Protein AF-A0AB35PMD7-F1 (afdb_monomer_lite)

Structure (mmCIF, N/CA/C/O backbone):
data_AF-A0AB35PMD7-F1
#
_entry.id   AF-A0AB35PMD7-F1
#
loop_
_atom_site.group_PDB
_atom_site.id
_atom_site.type_symbol
_atom_site.label_atom_id
_atom_site.label_alt_id
_atom_site.label_comp_id
_atom_site.label_asym_id
_atom_site.label_entity_id
_atom_site.label_seq_id
_atom_site.pdbx_PDB_ins_code
_atom_site.Cartn_x
_atom_site.Cartn_y
_atom_site.Cartn_z
_atom_site.occupancy
_atom_site.B_iso_or_equiv
_atom_site.auth_seq_id
_atom_site.auth_comp_id
_atom_site.auth_asym_id
_atom_site.auth_atom_id
_atom_site.pdbx_PDB_model_num
ATOM 1 N N . VAL A 1 1 ? -11.729 13.044 15.602 1.00 84.31 1 VAL A N 1
ATOM 2 C CA . VAL A 1 1 ? -11.843 11.603 15.268 1.00 84.31 1 VAL A CA 1
ATOM 3 C C . VAL A 1 1 ? -10.453 10.972 15.326 1.00 84.31 1 VAL A C 1
ATOM 5 O O . VAL A 1 1 ? -9.510 11.698 15.027 1.00 84.31 1 VAL A O 1
ATOM 8 N N . PRO A 1 2 ? -10.282 9.709 15.756 1.00 93.19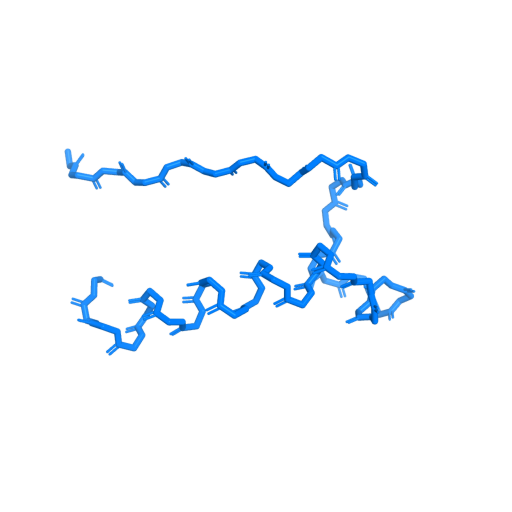 2 PRO A N 1
ATOM 9 C CA . PRO A 1 2 ? -8.985 9.022 15.717 1.00 93.19 2 PRO A CA 1
ATOM 10 C C . PRO A 1 2 ? -8.496 8.853 14.271 1.00 93.19 2 PRO A C 1
ATOM 12 O O . PRO A 1 2 ? -9.2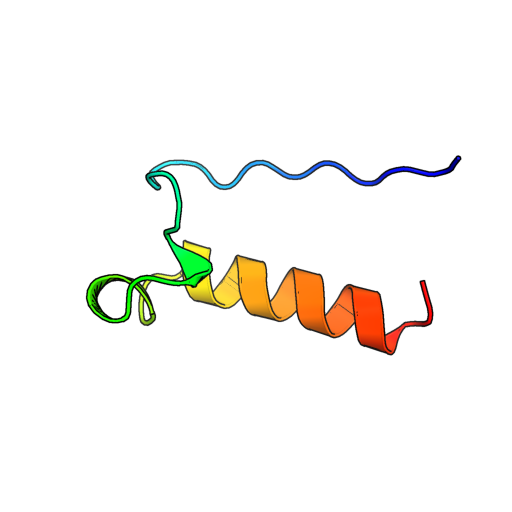91 8.498 13.405 1.00 93.19 2 PRO A O 1
ATOM 15 N N . VAL A 1 3 ? -7.215 9.124 13.999 1.00 95.38 3 VAL A N 1
ATOM 16 C CA . VAL A 1 3 ? -6.633 9.069 12.644 1.00 95.38 3 VAL A CA 1
ATOM 17 C C . VAL A 1 3 ? -5.283 8.360 12.674 1.00 95.38 3 VAL A C 1
ATOM 19 O O . VAL A 1 3 ? -4.443 8.646 13.526 1.00 95.38 3 VAL A O 1
ATOM 22 N N . THR A 1 4 ? -5.057 7.483 11.697 1.00 95.56 4 THR A N 1
ATOM 23 C CA . THR A 1 4 ? -3.752 6.884 11.405 1.00 95.56 4 THR A CA 1
ATOM 24 C C . THR A 1 4 ? -3.233 7.435 10.080 1.00 95.56 4 THR A C 1
ATOM 26 O O . THR A 1 4 ? -3.915 7.347 9.063 1.00 95.56 4 THR A O 1
ATOM 29 N N . ALA A 1 5 ? -2.025 8.002 10.089 1.00 97.56 5 ALA A N 1
ATOM 30 C CA . ALA A 1 5 ? -1.364 8.540 8.904 1.00 97.56 5 ALA A CA 1
ATOM 31 C C . ALA A 1 5 ? -0.070 7.766 8.624 1.00 97.56 5 ALA A C 1
ATOM 33 O O . ALA A 1 5 ? 0.764 7.601 9.513 1.00 97.56 5 ALA A O 1
ATOM 34 N N . VAL A 1 6 ? 0.100 7.303 7.385 1.00 97.81 6 VAL A N 1
ATOM 35 C CA . VAL A 1 6 ? 1.273 6.541 6.932 1.00 97.81 6 VAL A CA 1
ATOM 36 C C . VAL A 1 6 ? 1.741 7.109 5.597 1.00 97.81 6 VAL A C 1
ATOM 38 O O . VAL A 1 6 ? 0.923 7.419 4.732 1.00 97.81 6 VAL A O 1
ATOM 41 N N . ARG A 1 7 ? 3.059 7.236 5.416 1.00 98.00 7 ARG A N 1
ATOM 42 C CA . ARG A 1 7 ? 3.672 7.680 4.160 1.00 98.00 7 ARG A CA 1
ATOM 43 C C . ARG A 1 7 ? 4.556 6.582 3.582 1.00 98.00 7 ARG A C 1
ATOM 45 O O . ARG A 1 7 ? 5.587 6.253 4.162 1.00 98.00 7 ARG A O 1
ATOM 52 N N . PHE A 1 8 ? 4.182 6.080 2.410 1.00 98.19 8 PHE A N 1
ATOM 53 C CA . PHE A 1 8 ? 5.037 5.221 1.595 1.00 98.19 8 PHE A CA 1
ATOM 54 C C . PHE A 1 8 ? 6.010 6.104 0.808 1.00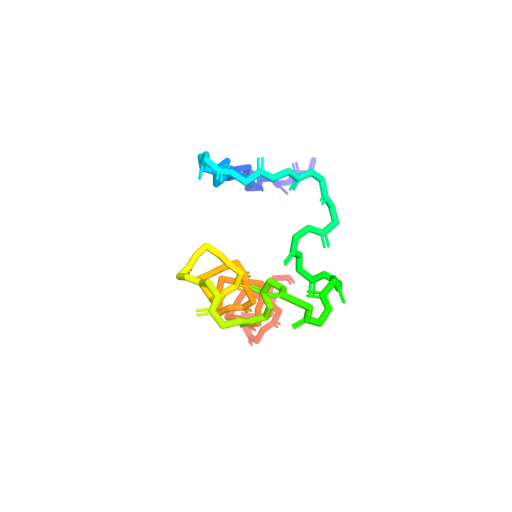 98.19 8 PHE A C 1
ATOM 56 O O . PHE A 1 8 ? 5.597 7.050 0.139 1.00 98.19 8 PHE A O 1
ATOM 63 N N . GLN A 1 9 ? 7.308 5.844 0.948 1.00 97.88 9 GLN A N 1
ATOM 64 C CA . GLN A 1 9 ? 8.357 6.600 0.260 1.00 97.88 9 GLN A CA 1
ATOM 65 C C . GLN A 1 9 ? 8.646 5.995 -1.115 1.00 97.88 9 GLN A C 1
ATOM 67 O O . GLN A 1 9 ? 8.368 4.821 -1.350 1.00 97.88 9 GLN A O 1
ATOM 72 N N . GLY A 1 10 ? 9.228 6.791 -2.016 1.00 97.06 10 GLY A N 1
ATOM 73 C CA . GLY A 1 10 ? 9.664 6.308 -3.332 1.00 97.06 10 GLY A CA 1
ATOM 74 C C . GLY A 1 10 ? 8.527 5.928 -4.287 1.00 97.06 10 GLY A C 1
ATOM 75 O O . GLY A 1 10 ? 8.775 5.248 -5.276 1.00 97.06 10 GLY A O 1
ATOM 76 N N . ILE A 1 11 ? 7.297 6.363 -4.003 1.00 98.38 11 ILE A N 1
ATOM 77 C CA . ILE A 1 11 ? 6.134 6.181 -4.872 1.00 98.38 11 ILE A CA 1
ATOM 78 C C . ILE A 1 11 ? 5.578 7.521 -5.341 1.00 98.38 11 ILE 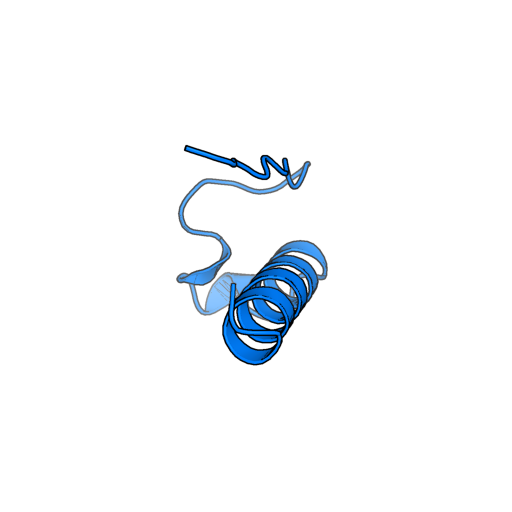A C 1
ATOM 80 O O . ILE A 1 11 ? 5.813 8.566 -4.733 1.00 98.38 11 ILE A O 1
ATOM 84 N N . ILE A 1 12 ? 4.841 7.476 -6.445 1.00 98.25 12 ILE A N 1
ATOM 85 C CA . ILE A 1 12 ? 4.047 8.601 -6.936 1.00 98.25 12 ILE A CA 1
ATOM 86 C C . ILE A 1 12 ? 2.615 8.499 -6.409 1.00 98.25 12 ILE A C 1
ATOM 88 O O . ILE A 1 12 ? 2.236 7.512 -5.783 1.00 98.25 12 ILE A O 1
ATOM 92 N N . HIS A 1 13 ? 1.803 9.519 -6.671 1.00 97.19 13 HIS A N 1
ATOM 93 C CA . HIS A 1 13 ? 0.362 9.423 -6.450 1.00 97.19 13 HIS A CA 1
ATOM 94 C C . HIS A 1 13 ? -0.248 8.211 -7.185 1.00 97.19 13 HIS A C 1
ATOM 96 O O . HIS A 1 13 ? 0.401 7.613 -8.040 1.00 97.19 13 HIS A O 1
ATOM 102 N N . ASP A 1 14 ? -1.473 7.817 -6.835 1.00 97.75 14 ASP A N 1
ATOM 103 C CA . ASP A 1 14 ? -2.210 6.713 -7.473 1.00 97.75 14 ASP A CA 1
ATOM 104 C C . ASP A 1 14 ? -1.470 5.365 -7.591 1.00 97.75 14 ASP A C 1
ATOM 106 O O . ASP A 1 14 ? -1.924 4.456 -8.288 1.00 97.75 14 ASP A O 1
ATOM 110 N N . PHE A 1 15 ? -0.364 5.167 -6.867 1.00 98.50 15 PHE A N 1
ATOM 111 C CA . PHE A 1 15 ? 0.452 3.952 -6.962 1.00 98.50 15 PHE A CA 1
ATOM 112 C C . PHE A 1 15 ? -0.284 2.668 -6.548 1.00 98.50 15 PHE A C 1
ATOM 114 O O . PHE A 1 15 ? 0.164 1.575 -6.881 1.00 98.50 15 PHE A O 1
ATOM 121 N N . VAL A 1 16 ? -1.417 2.795 -5.853 1.00 98.25 16 VAL A N 1
ATOM 122 C CA . VAL A 1 16 ? -2.308 1.681 -5.491 1.00 98.25 16 VAL A CA 1
ATOM 123 C C . VAL A 1 16 ? -3.365 1.369 -6.559 1.00 98.25 16 VAL A C 1
ATOM 125 O O . VAL A 1 16 ? -3.983 0.312 -6.499 1.00 98.25 16 VAL A O 1
ATOM 128 N N . MET A 1 17 ? -3.580 2.265 -7.527 1.00 98.62 17 MET A N 1
ATOM 129 C CA . MET A 1 17 ? -4.569 2.120 -8.605 1.00 98.62 17 MET A CA 1
ATOM 130 C C . MET A 1 17 ? -3.916 1.683 -9.921 1.00 98.62 17 MET A C 1
ATOM 132 O O . MET A 1 17 ? -4.464 0.857 -10.650 1.00 98.62 17 MET A O 1
ATOM 136 N N . LEU A 1 18 ? -2.726 2.205 -10.227 1.00 98.44 18 LEU A N 1
ATOM 137 C CA . LEU A 1 18 ? -2.049 1.933 -11.492 1.00 98.44 18 LEU A CA 1
ATOM 138 C C . LEU A 1 18 ? -1.570 0.476 -11.583 1.00 98.44 18 LEU A C 1
ATOM 140 O O . LEU A 1 18 ? -0.638 0.066 -10.892 1.00 98.44 18 LEU A O 1
ATOM 144 N N . ASN A 1 19 ? -2.125 -0.283 -12.533 1.00 98.44 19 ASN A N 1
ATOM 145 C CA . ASN A 1 19 ? -1.757 -1.686 -12.778 1.00 98.44 19 ASN A CA 1
ATOM 146 C C . ASN A 1 19 ? -0.250 -1.896 -13.015 1.00 98.44 19 ASN A C 1
ATOM 148 O O . ASN A 1 19 ? 0.303 -2.914 -12.600 1.00 98.44 19 ASN A O 1
ATOM 152 N N . ALA A 1 20 ? 0.432 -0.926 -13.633 1.00 98.56 20 ALA A N 1
ATOM 153 C CA . ALA A 1 20 ? 1.880 -0.971 -13.852 1.00 98.56 20 ALA A CA 1
ATOM 154 C C . ALA A 1 20 ? 2.693 -1.013 -12.541 1.00 98.56 20 ALA A C 1
ATOM 156 O O . ALA A 1 20 ? 3.819 -1.504 -12.535 1.00 98.56 20 ALA A O 1
ATOM 157 N N . LEU A 1 21 ? 2.123 -0.532 -11.430 1.00 9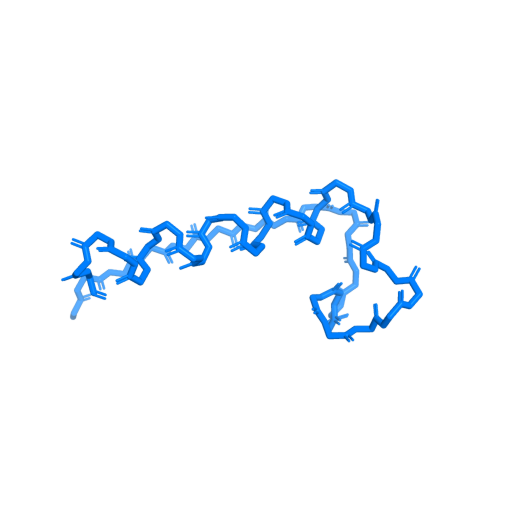8.50 21 LEU A N 1
ATOM 158 C CA . LEU A 1 21 ? 2.770 -0.454 -10.117 1.00 98.50 21 LEU A CA 1
ATOM 159 C C . LEU A 1 21 ? 2.248 -1.499 -9.119 1.00 98.50 21 LEU A C 1
ATOM 161 O O . LEU A 1 21 ? 2.779 -1.602 -8.012 1.00 98.50 21 LEU A O 1
ATOM 165 N N . ALA A 1 22 ? 1.274 -2.327 -9.511 1.00 98.19 22 ALA A N 1
ATOM 166 C CA . ALA A 1 22 ? 0.590 -3.273 -8.622 1.00 98.19 22 ALA A CA 1
ATOM 167 C C . ALA A 1 22 ? 1.516 -4.319 -7.971 1.00 98.19 22 ALA A C 1
ATOM 169 O O . ALA A 1 22 ? 1.181 -4.891 -6.933 1.00 98.19 22 ALA A O 1
ATOM 170 N N . LYS A 1 23 ? 2.680 -4.582 -8.579 1.00 98.25 23 LYS A N 1
ATOM 171 C CA . LYS A 1 23 ? 3.691 -5.527 -8.074 1.00 98.25 23 LYS A CA 1
ATOM 172 C C . LYS A 1 23 ? 4.818 -4.860 -7.276 1.00 98.25 23 LYS A C 1
ATOM 174 O O . LYS A 1 23 ? 5.759 -5.544 -6.899 1.00 98.25 23 LYS A O 1
ATOM 179 N N . THR A 1 24 ? 4.759 -3.550 -7.038 1.00 98.56 24 THR A N 1
ATOM 180 C CA . THR A 1 24 ? 5.738 -2.877 -6.173 1.00 98.56 24 THR A CA 1
ATOM 181 C C . THR A 1 24 ? 5.463 -3.193 -4.703 1.00 98.56 24 THR A C 1
ATOM 183 O O . THR A 1 24 ? 4.306 -3.276 -4.287 1.00 98.56 24 THR A O 1
ATOM 186 N N . GLU A 1 25 ? 6.518 -3.307 -3.895 1.00 98.50 25 GLU A N 1
ATOM 187 C CA . GLU A 1 25 ? 6.398 -3.572 -2.452 1.00 98.50 25 GLU A CA 1
ATOM 188 C C . GLU A 1 25 ? 5.574 -2.501 -1.728 1.00 98.50 25 GLU A C 1
ATOM 190 O O . GLU A 1 25 ? 4.790 -2.801 -0.832 1.00 98.50 25 GLU A O 1
ATOM 195 N N . ALA A 1 26 ? 5.688 -1.243 -2.162 1.00 98.44 26 ALA A N 1
ATOM 196 C CA . ALA A 1 26 ? 4.897 -0.154 -1.611 1.00 98.44 26 ALA A CA 1
ATOM 197 C C . ALA A 1 26 ? 3.397 -0.338 -1.891 1.00 98.44 26 ALA A C 1
ATOM 199 O O . ALA A 1 26 ? 2.596 -0.210 -0.967 1.00 98.44 26 ALA A O 1
ATOM 200 N N . ALA A 1 27 ? 3.004 -0.668 -3.129 1.00 98.50 27 ALA A N 1
ATOM 201 C CA . ALA A 1 27 ? 1.598 -0.897 -3.472 1.00 98.50 27 ALA A CA 1
ATOM 202 C C . ALA A 1 27 ? 1.022 -2.105 -2.718 1.00 98.50 27 ALA A C 1
ATOM 204 O O . ALA A 1 27 ? -0.073 -2.021 -2.159 1.00 98.50 27 ALA A O 1
ATOM 205 N N . ARG A 1 28 ? 1.780 -3.206 -2.639 1.00 98.56 28 ARG A N 1
ATOM 206 C CA . ARG A 1 28 ? 1.392 -4.407 -1.886 1.00 98.56 28 ARG A CA 1
ATOM 207 C C . ARG A 1 28 ? 1.237 -4.114 -0.394 1.00 98.56 28 ARG A C 1
ATOM 209 O O . ARG A 1 28 ? 0.176 -4.380 0.162 1.00 98.56 28 ARG A O 1
ATOM 216 N N . GLY A 1 29 ? 2.229 -3.472 0.221 1.00 98.50 29 GLY A N 1
ATOM 217 C CA . GLY A 1 29 ? 2.185 -3.093 1.632 1.00 98.50 29 GLY A CA 1
ATOM 218 C C . GLY A 1 29 ? 1.063 -2.104 1.963 1.00 98.50 29 GLY A C 1
ATOM 219 O O . GLY A 1 29 ? 0.437 -2.222 3.015 1.00 98.50 29 GLY A O 1
ATOM 220 N N . ALA A 1 30 ? 0.757 -1.160 1.066 1.00 98.56 30 ALA A N 1
ATOM 221 C CA . ALA A 1 30 ? -0.357 -0.227 1.242 1.00 98.56 30 ALA A CA 1
ATOM 222 C C . ALA A 1 30 ? -1.722 -0.933 1.194 1.00 98.56 30 ALA A C 1
ATOM 224 O O . ALA A 1 30 ? -2.580 -0.659 2.035 1.00 98.56 30 ALA A O 1
ATOM 225 N N . ILE A 1 31 ? -1.913 -1.871 0.258 1.00 98.44 31 ILE A N 1
ATOM 226 C CA . ILE A 1 31 ? -3.138 -2.682 0.170 1.00 98.44 31 ILE A CA 1
ATOM 227 C C . ILE A 1 31 ? -3.276 -3.593 1.393 1.00 98.44 31 ILE A C 1
ATOM 229 O O . ILE A 1 31 ? -4.370 -3.689 1.955 1.00 98.44 31 ILE A O 1
ATOM 233 N N . ASP A 1 32 ? -2.191 -4.223 1.842 1.00 98.56 32 ASP A N 1
ATOM 234 C CA . ASP A 1 32 ? -2.206 -5.095 3.020 1.00 98.56 32 ASP A CA 1
ATOM 235 C C . ASP A 1 32 ? -2.528 -4.306 4.299 1.00 98.56 32 ASP A C 1
ATOM 237 O O . ASP A 1 32 ? -3.367 -4.742 5.097 1.00 98.56 32 ASP A O 1
ATOM 241 N N . LEU A 1 33 ? -1.938 -3.114 4.466 1.00 98.06 33 LEU A N 1
ATOM 242 C CA . LEU A 1 33 ? -2.262 -2.178 5.547 1.00 98.06 33 LEU A CA 1
ATOM 243 C C . LEU A 1 33 ? -3.753 -1.812 5.521 1.00 98.06 33 LEU A C 1
ATOM 245 O O . LEU A 1 33 ? -4.440 -1.985 6.529 1.00 98.06 33 LEU A O 1
ATOM 249 N N . ALA A 1 34 ? -4.259 -1.341 4.377 1.00 97.75 34 ALA A N 1
ATOM 250 C CA . ALA A 1 34 ? -5.644 -0.894 4.232 1.00 97.75 34 ALA A CA 1
ATOM 251 C C . ALA A 1 34 ? -6.644 -2.037 4.465 1.00 97.75 34 ALA A C 1
ATOM 253 O O . ALA A 1 34 ? -7.605 -1.887 5.216 1.00 97.75 34 ALA A O 1
ATOM 254 N N . THR A 1 35 ? -6.388 -3.212 3.889 1.00 98.12 35 THR A N 1
ATOM 255 C CA . THR A 1 35 ? -7.253 -4.391 4.046 1.00 98.12 35 THR A CA 1
ATOM 256 C C . THR A 1 35 ? -7.268 -4.876 5.492 1.00 98.12 35 THR A C 1
ATOM 258 O O . THR A 1 35 ? -8.323 -5.217 6.027 1.00 98.12 35 THR A O 1
ATOM 261 N N . THR A 1 36 ? -6.107 -4.889 6.151 1.00 98.19 36 THR A N 1
ATOM 262 C CA . THR A 1 36 ? -6.006 -5.253 7.569 1.00 98.19 36 THR A CA 1
ATOM 263 C C . THR A 1 36 ? -6.757 -4.260 8.444 1.00 98.19 36 THR A C 1
ATOM 265 O O . THR A 1 36 ? -7.428 -4.673 9.388 1.00 98.19 36 THR A O 1
ATOM 268 N N . TRP A 1 37 ? -6.662 -2.969 8.128 1.00 96.88 37 TRP A N 1
ATOM 269 C CA . TRP A 1 37 ? -7.381 -1.917 8.832 1.00 96.88 37 TRP A CA 1
ATOM 270 C C . TRP A 1 37 ? -8.898 -2.117 8.736 1.00 96.88 37 TRP A C 1
ATOM 272 O O . TRP A 1 37 ? -9.548 -2.287 9.765 1.00 96.88 37 TRP A O 1
ATOM 282 N N . LEU A 1 38 ? -9.431 -2.241 7.516 1.00 97.19 38 LEU A N 1
ATOM 283 C CA . LEU A 1 38 ? -10.860 -2.485 7.282 1.00 97.19 38 LEU A CA 1
ATOM 284 C C . LEU A 1 38 ? -11.345 -3.777 7.960 1.00 97.19 38 LEU A C 1
ATOM 286 O O . LEU A 1 38 ? -12.411 -3.806 8.568 1.00 97.19 38 LEU A O 1
ATOM 290 N N . ARG A 1 39 ? -10.555 -4.860 7.906 1.00 97.56 39 ARG A N 1
ATOM 291 C CA . ARG A 1 39 ? -10.914 -6.144 8.534 1.00 97.56 39 ARG A CA 1
ATOM 292 C C . ARG A 1 39 ? -10.955 -6.073 10.058 1.00 97.56 39 ARG A C 1
ATOM 294 O O . ARG A 1 39 ? -11.779 -6.753 10.663 1.00 97.56 39 ARG A O 1
ATOM 301 N N . LYS A 1 40 ? -10.062 -5.299 10.682 1.00 94.69 40 LYS A N 1
ATOM 302 C CA . LYS A 1 40 ? -10.027 -5.130 12.145 1.00 94.69 40 LYS A CA 1
ATOM 303 C C . LYS A 1 40 ? -11.259 -4.397 12.686 1.00 94.69 40 LYS A C 1
ATOM 305 O O . LYS A 1 40 ? -11.417 -4.336 13.900 1.00 94.69 40 LYS A O 1
ATOM 310 N N . GLY A 1 41 ? -12.140 -3.911 11.810 1.00 84.56 41 GLY A N 1
ATOM 311 C CA . GLY A 1 41 ? -13.366 -3.228 12.204 1.00 84.56 41 GLY A CA 1
ATOM 312 C C . GLY A 1 41 ? -13.099 -1.815 12.701 1.00 84.56 41 GLY A C 1
ATOM 313 O O . GLY A 1 41 ? -13.851 -1.315 13.534 1.00 84.56 41 GLY A O 1
ATOM 314 N N . PHE A 1 42 ? -12.011 -1.215 12.218 1.00 61.31 42 PHE A N 1
ATOM 315 C CA . PHE A 1 42 ? -11.818 0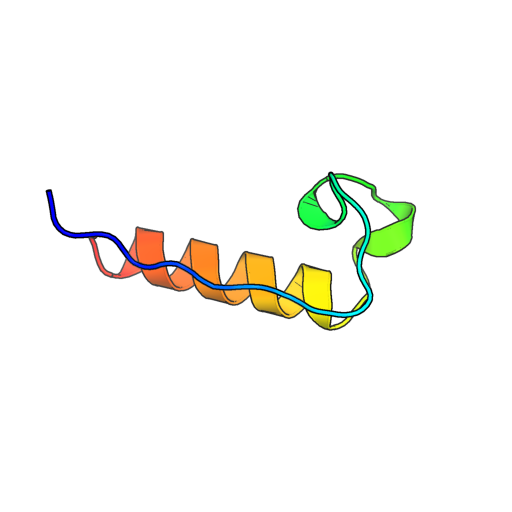.219 12.319 1.00 61.31 42 PHE A CA 1
ATOM 316 C C . PHE A 1 42 ? -12.697 0.933 11.296 1.00 61.31 42 PHE A C 1
ATOM 318 O O . PHE A 1 42 ? -12.602 0.578 10.097 1.00 61.31 42 PHE A O 1
#

Radius of gyration: 11.3 Å; chains: 1; bounding box: 23×18×30 Å

Sequence (42 aa):
VPVTAVRFQGIIHDFVMLNALAKTEAARGAIDLATTWLRKGF

Foldseek 3Di:
DDDDDDDDPPDDPPLLPDPVNCPPPSNVVVCVVVVVVVVVVD

Secondary structure (DSSP, 8-state):
--------SS--TTTTT-GGGTTSHHHHHHHHHHHHHHHTT-

Organism: Bacillus thuringiensis (NCBI:txid1428)

pLDDT: mean 96.27, std 6.26, range [61.31, 98.62]